Protein AF-A0A840LDZ3-F1 (afdb_monomer)

Organism: NCBI:txid1769250

Structure (mmCIF, N/CA/C/O backbone):
data_AF-A0A840LDZ3-F1
#
_entry.id   AF-A0A840LDZ3-F1
#
loop_
_atom_site.group_PDB
_atom_site.id
_atom_site.type_symbol
_atom_site.label_atom_id
_atom_site.label_alt_id
_atom_site.label_comp_id
_atom_site.label_asym_id
_atom_site.label_entity_id
_atom_site.label_seq_id
_atom_site.pdbx_PDB_ins_code
_atom_site.Cartn_x
_atom_site.Cartn_y
_atom_site.Cartn_z
_atom_site.occupancy
_atom_site.B_iso_or_equiv
_atom_site.auth_seq_id
_atom_site.auth_comp_id
_atom_site.auth_asym_id
_atom_site.auth_atom_id
_atom_site.pdbx_PDB_model_num
ATOM 1 N N . MET A 1 1 ? 10.631 -16.422 21.795 1.00 45.25 1 MET A N 1
ATOM 2 C CA . MET A 1 1 ? 11.123 -16.206 20.417 1.00 45.25 1 MET A CA 1
ATOM 3 C C . MET A 1 1 ? 11.113 -14.708 20.156 1.00 45.25 1 MET A C 1
ATOM 5 O O . MET A 1 1 ? 10.043 -14.120 20.228 1.00 45.25 1 MET A O 1
ATOM 9 N N . GLN A 1 2 ? 12.275 -14.069 19.984 1.00 39.56 2 GLN A N 1
ATOM 10 C CA . GLN A 1 2 ? 12.321 -12.641 19.649 1.00 39.56 2 GLN A CA 1
ATOM 11 C C . GLN A 1 2 ? 11.855 -12.461 18.197 1.00 39.56 2 GLN A C 1
ATOM 13 O O . GLN A 1 2 ? 12.394 -13.145 17.325 1.00 39.56 2 GLN A O 1
ATOM 18 N N . PRO A 1 3 ? 10.868 -11.592 17.915 1.00 48.53 3 PRO A N 1
ATOM 19 C CA . PRO A 1 3 ? 10.514 -11.274 16.540 1.00 48.53 3 PRO A CA 1
ATOM 20 C C . PRO A 1 3 ? 11.745 -10.668 15.863 1.00 48.53 3 PRO A C 1
ATOM 22 O O . PRO A 1 3 ? 12.406 -9.792 16.426 1.00 48.53 3 PRO A O 1
ATOM 25 N N . SER A 1 4 ? 12.091 -11.178 14.682 1.00 53.84 4 SER A N 1
ATOM 26 C CA . SER A 1 4 ? 13.226 -10.671 13.917 1.00 53.84 4 SER A CA 1
ATOM 27 C C . SER A 1 4 ? 13.053 -9.169 13.650 1.00 53.84 4 SER A C 1
ATOM 29 O O . SER A 1 4 ? 11.934 -8.663 13.545 1.00 53.84 4 SER A O 1
ATOM 31 N N . SER A 1 5 ? 14.165 -8.434 13.560 1.00 57.19 5 SER A N 1
ATOM 32 C CA . SER A 1 5 ? 14.202 -6.967 13.410 1.00 57.19 5 SER A CA 1
ATOM 33 C C . SER A 1 5 ? 13.304 -6.422 12.287 1.00 57.19 5 SER A C 1
ATOM 35 O O . SER A 1 5 ? 12.813 -5.300 12.384 1.00 57.19 5 SER A O 1
ATOM 37 N N . ILE A 1 6 ? 13.038 -7.235 11.263 1.00 52.00 6 ILE A N 1
ATOM 38 C CA . ILE A 1 6 ? 12.169 -6.929 10.121 1.00 52.00 6 ILE A CA 1
ATOM 39 C C . ILE A 1 6 ? 10.701 -6.762 10.549 1.00 52.00 6 ILE A C 1
ATOM 41 O O . ILE A 1 6 ? 10.063 -5.791 10.143 1.00 52.00 6 ILE A O 1
ATOM 45 N N . PHE A 1 7 ? 10.177 -7.642 11.411 1.00 54.56 7 PHE A N 1
ATOM 46 C CA . PHE A 1 7 ? 8.795 -7.534 11.905 1.00 54.56 7 PHE A CA 1
ATOM 47 C C . PHE A 1 7 ? 8.588 -6.252 12.717 1.00 54.56 7 PHE A C 1
ATOM 49 O O . PHE A 1 7 ? 7.585 -5.565 12.547 1.00 54.56 7 PHE A O 1
ATOM 56 N N . ARG A 1 8 ? 9.584 -5.880 13.529 1.00 63.69 8 ARG A N 1
ATOM 57 C CA . ARG A 1 8 ? 9.541 -4.671 14.362 1.00 63.69 8 ARG A CA 1
ATOM 58 C C . ARG A 1 8 ? 9.587 -3.382 13.536 1.00 63.69 8 ARG A C 1
ATOM 60 O O . ARG A 1 8 ? 8.978 -2.388 13.916 1.00 63.69 8 ARG A O 1
ATOM 67 N N . SER A 1 9 ? 10.314 -3.380 12.419 1.00 64.44 9 SER A N 1
ATOM 68 C CA . SER A 1 9 ? 10.346 -2.237 11.498 1.00 64.44 9 SER A CA 1
ATOM 69 C C . SER A 1 9 ? 9.036 -2.088 10.723 1.00 64.44 9 SER A C 1
ATOM 71 O O . SER A 1 9 ? 8.574 -0.966 10.539 1.00 64.44 9 SER A O 1
ATOM 73 N N . GLY A 1 10 ? 8.412 -3.198 10.313 1.00 64.94 10 GLY A N 1
ATOM 74 C CA . GLY A 1 10 ? 7.115 -3.175 9.630 1.00 64.94 10 GLY A CA 1
ATOM 75 C C . GLY A 1 10 ? 5.985 -2.632 10.509 1.00 64.94 10 GLY A C 1
ATOM 76 O O . GLY A 1 10 ? 5.201 -1.802 10.054 1.00 64.94 10 GLY A O 1
ATOM 77 N N . GLU A 1 11 ? 5.946 -3.043 11.777 1.00 68.44 11 GLU A N 1
ATOM 78 C CA . GLU A 1 11 ? 4.973 -2.560 12.767 1.00 68.44 11 GLU A CA 1
ATOM 79 C C . GLU A 1 11 ? 5.084 -1.042 12.977 1.00 68.44 11 GLU A C 1
ATOM 81 O O . GLU A 1 11 ? 4.100 -0.325 12.829 1.00 68.44 11 GLU A O 1
ATOM 86 N N . LYS A 1 12 ? 6.304 -0.521 13.158 1.00 73.88 12 LYS A N 1
ATOM 87 C CA . LYS A 1 12 ? 6.540 0.924 13.322 1.00 73.88 12 LYS A CA 1
ATOM 88 C C . LYS A 1 12 ? 6.069 1.767 12.139 1.00 73.88 12 LYS A C 1
ATOM 90 O O . LYS A 1 12 ? 5.596 2.882 12.337 1.00 73.88 12 LYS A O 1
ATOM 95 N N . VAL A 1 13 ? 6.234 1.277 10.908 1.00 72.69 13 VAL A N 1
ATOM 96 C CA . VAL A 1 13 ? 5.783 2.017 9.718 1.00 72.69 13 VAL A CA 1
ATOM 97 C C . VAL A 1 13 ? 4.259 2.007 9.622 1.00 72.69 13 VAL A C 1
ATOM 99 O O . VAL A 1 13 ? 3.661 3.034 9.302 1.00 72.69 13 VAL A O 1
ATOM 102 N N . LEU A 1 14 ? 3.624 0.874 9.933 1.00 69.62 14 LEU A N 1
ATOM 103 C CA . LEU A 1 14 ? 2.166 0.776 10.005 1.00 69.62 14 LEU A CA 1
ATOM 104 C C . LEU A 1 14 ? 1.590 1.716 11.070 1.00 69.62 14 LEU A C 1
ATOM 106 O O . LEU A 1 14 ? 0.621 2.425 10.785 1.00 69.62 14 LEU A O 1
ATOM 110 N N . ASP A 1 15 ? 2.215 1.777 12.244 1.00 75.56 15 ASP A N 1
ATOM 111 C CA . ASP A 1 15 ? 1.822 2.686 13.322 1.00 75.56 15 ASP A CA 1
ATOM 112 C C . ASP A 1 15 ? 1.971 4.148 12.892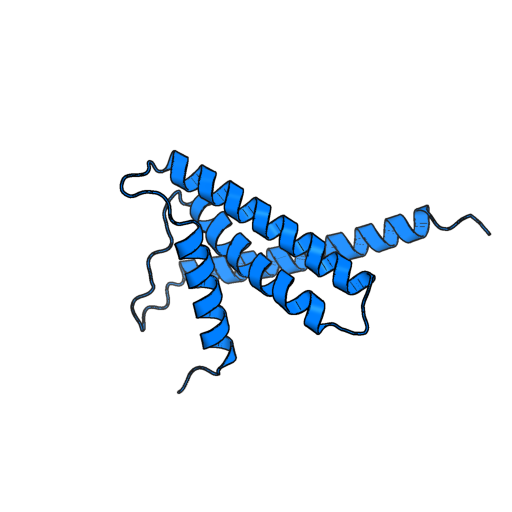 1.00 75.56 15 ASP A C 1
ATOM 114 O O . ASP A 1 15 ? 1.008 4.909 12.968 1.00 75.56 15 ASP A O 1
ATOM 118 N N . ALA A 1 16 ? 3.121 4.524 12.322 1.00 72.62 16 ALA A N 1
ATOM 119 C CA . ALA A 1 16 ? 3.374 5.889 11.860 1.00 72.62 16 ALA A CA 1
ATOM 120 C C . ALA A 1 16 ? 2.359 6.363 10.801 1.00 72.62 16 ALA A C 1
ATOM 122 O O . ALA A 1 16 ? 1.884 7.502 10.852 1.00 72.62 16 ALA A O 1
ATOM 123 N N . VAL A 1 17 ? 1.986 5.497 9.850 1.00 74.19 17 VAL A N 1
ATOM 124 C CA . VAL A 1 17 ? 0.954 5.807 8.844 1.00 74.19 17 VAL A CA 1
ATOM 125 C C . VAL A 1 17 ? -0.428 5.896 9.492 1.00 74.19 17 VAL A C 1
ATOM 127 O O . VAL A 1 17 ? -1.210 6.796 9.172 1.00 74.19 17 VAL A O 1
ATOM 130 N N . SER A 1 18 ? -0.739 4.994 10.424 1.00 74.88 18 SER A N 1
ATOM 131 C CA . SER A 1 18 ? -2.016 5.010 11.136 1.00 74.88 18 SER A CA 1
ATOM 132 C C . SER A 1 18 ? -2.195 6.290 11.956 1.00 74.88 18 SER A C 1
ATOM 134 O O . SER A 1 18 ? -3.258 6.915 11.865 1.00 74.88 18 SER A O 1
ATOM 136 N N . GLU A 1 19 ? -1.163 6.718 12.684 1.00 75.25 19 GLU A N 1
ATOM 137 C CA . GLU A 1 19 ? -1.157 7.944 13.488 1.00 75.25 19 GLU A CA 1
ATOM 138 C C . GLU A 1 19 ? -1.271 9.197 12.619 1.00 75.25 19 GLU A C 1
ATOM 140 O O . GLU A 1 19 ? -2.157 10.025 12.849 1.00 75.25 19 GLU A O 1
ATOM 145 N N . SER A 1 20 ? -0.445 9.297 11.571 1.00 74.81 20 SER A N 1
ATOM 146 C CA . SER A 1 20 ? -0.400 10.466 10.676 1.00 74.81 20 SER A CA 1
ATOM 147 C C . SER A 1 20 ? -1.733 10.729 9.974 1.00 74.81 20 SER A C 1
ATOM 149 O O . SER A 1 20 ? -2.067 11.872 9.672 1.00 74.81 20 SER A O 1
ATOM 151 N N . PHE A 1 21 ? -2.511 9.674 9.729 1.00 67.81 21 PHE A N 1
ATOM 152 C CA . PHE A 1 21 ? -3.821 9.767 9.089 1.00 67.81 21 PHE A CA 1
ATOM 153 C C . PHE A 1 21 ? -4.959 9.496 10.068 1.00 67.81 21 PHE A C 1
ATOM 155 O O . PHE A 1 21 ? -6.065 9.188 9.630 1.00 67.81 21 PHE A O 1
ATOM 162 N N . SER A 1 22 ? -4.731 9.538 11.379 1.00 74.56 22 SER A N 1
ATOM 163 C CA . SER A 1 22 ? -5.785 9.253 12.355 1.00 74.56 22 SER A CA 1
ATOM 164 C C . SER A 1 22 ? -6.988 10.200 12.157 1.00 74.56 22 SER A C 1
ATOM 166 O O . SER A 1 22 ? -6.823 11.410 11.985 1.00 74.56 22 SER A O 1
ATOM 168 N N . PRO A 1 23 ? -8.227 9.674 12.086 1.00 70.81 23 PRO A N 1
ATOM 169 C CA . PRO A 1 23 ? -9.404 10.526 12.049 1.00 70.81 23 PRO A CA 1
ATOM 170 C C . PRO A 1 23 ? -9.510 11.328 13.348 1.00 70.81 23 PRO A C 1
ATOM 172 O O . PRO A 1 23 ? -9.097 10.868 14.410 1.00 70.81 23 PRO A O 1
ATOM 175 N N . ARG A 1 24 ? -10.115 12.517 13.266 1.00 76.06 24 ARG A N 1
ATOM 176 C CA . ARG A 1 24 ? -10.380 13.352 14.445 1.00 76.06 24 ARG A CA 1
ATOM 177 C C . ARG A 1 24 ? -11.233 12.587 15.463 1.00 76.06 24 ARG A C 1
ATOM 179 O O . ARG A 1 24 ? -12.104 11.804 15.080 1.00 76.06 24 ARG A O 1
ATOM 186 N N . CYS A 1 25 ? -11.022 12.849 16.753 1.00 73.56 25 CYS A N 1
ATOM 187 C CA . CYS A 1 25 ? -11.887 12.317 17.807 1.00 73.56 25 CYS A CA 1
ATOM 188 C C . CYS A 1 25 ? -13.354 12.671 17.520 1.00 73.56 25 CYS A C 1
ATOM 190 O O . CYS A 1 25 ? -13.674 13.832 17.274 1.00 73.56 25 CYS A O 1
ATOM 192 N N . GLY A 1 26 ? -14.232 11.665 17.531 1.00 73.88 26 GLY A N 1
ATOM 193 C CA . GLY A 1 26 ? -15.655 11.828 17.215 1.00 73.88 26 GLY A CA 1
ATOM 194 C C . GLY A 1 26 ? -16.002 11.858 15.721 1.00 73.88 26 GLY A C 1
ATOM 195 O O . GLY A 1 26 ? -17.156 12.115 15.391 1.00 73.88 26 GLY A O 1
ATOM 196 N N . ALA A 1 27 ? -15.049 11.589 14.818 1.00 78.25 27 ALA A N 1
ATOM 197 C CA . ALA A 1 27 ? -15.328 11.504 13.385 1.00 78.25 27 ALA A CA 1
ATOM 198 C C . ALA A 1 27 ? -16.392 10.439 13.076 1.00 78.25 27 ALA A C 1
ATOM 200 O O . ALA A 1 27 ? -16.338 9.303 13.560 1.00 78.25 27 ALA A O 1
ATOM 201 N N . SER A 1 28 ? -17.339 10.802 12.217 1.00 86.69 28 SER A N 1
ATOM 202 C CA . SER A 1 28 ? -18.359 9.885 11.718 1.00 86.69 28 SER A CA 1
ATOM 203 C C . SER A 1 28 ? -17.733 8.776 10.863 1.00 86.69 28 SER A C 1
ATOM 205 O O . SER A 1 28 ? -16.695 8.962 10.220 1.00 86.69 28 SER A O 1
ATOM 207 N N . SER A 1 29 ? -18.391 7.615 10.763 1.00 83.69 29 SER A N 1
ATOM 208 C CA . SER A 1 29 ? -17.904 6.517 9.911 1.00 83.69 29 SER A CA 1
ATOM 209 C C . SER A 1 29 ? -17.715 6.932 8.447 1.00 83.69 29 SER A C 1
ATOM 211 O O . SER A 1 29 ? -16.829 6.411 7.774 1.00 83.69 29 SER A O 1
ATOM 213 N N . ALA A 1 30 ? -18.501 7.890 7.946 1.00 85.19 30 ALA A N 1
ATOM 214 C CA . ALA A 1 30 ? -18.350 8.422 6.593 1.00 85.19 30 ALA A CA 1
ATOM 215 C C . ALA A 1 30 ? -17.029 9.193 6.410 1.00 85.19 30 ALA A C 1
ATOM 217 O O . ALA A 1 30 ? -16.364 9.046 5.384 1.00 85.19 30 ALA A O 1
ATOM 218 N N . GLU A 1 31 ? -16.614 9.977 7.404 1.00 85.12 31 GLU A N 1
ATOM 219 C CA . GLU A 1 31 ? -15.340 10.706 7.381 1.00 85.12 31 GLU A CA 1
ATOM 220 C C . GLU A 1 31 ? -14.147 9.758 7.509 1.00 85.12 31 GLU A C 1
ATOM 222 O O . GLU A 1 31 ? -13.157 9.917 6.792 1.00 85.12 31 GLU A O 1
ATOM 227 N N . ILE A 1 32 ? -14.266 8.720 8.344 1.00 84.75 32 ILE A N 1
ATOM 228 C CA . ILE A 1 32 ? -13.245 7.670 8.460 1.00 84.75 32 ILE A CA 1
ATOM 229 C C . ILE A 1 32 ? -13.049 6.968 7.112 1.00 84.75 32 ILE A C 1
ATOM 231 O O . ILE A 1 32 ? -11.911 6.753 6.694 1.00 84.75 32 ILE A O 1
ATOM 235 N N . ARG A 1 33 ? -14.139 6.671 6.392 1.00 86.50 33 ARG A N 1
ATOM 236 C CA . ARG A 1 33 ? -14.067 6.081 5.047 1.00 86.50 33 ARG A CA 1
ATOM 237 C C . ARG A 1 33 ? -13.393 7.009 4.043 1.00 86.50 33 ARG A C 1
ATOM 239 O O . ARG A 1 33 ? -12.532 6.549 3.301 1.00 86.50 33 ARG A O 1
ATOM 246 N N . LYS A 1 34 ? -13.726 8.306 4.039 1.00 85.12 34 LYS A N 1
ATOM 247 C CA . LYS A 1 34 ? -13.075 9.301 3.163 1.00 85.12 34 LYS A CA 1
ATOM 248 C C . LYS A 1 34 ? -11.571 9.394 3.425 1.00 85.12 34 LYS A C 1
ATOM 250 O O . LYS A 1 34 ? -10.788 9.390 2.483 1.00 85.12 34 LYS A O 1
ATOM 255 N N . ASN A 1 35 ? -11.165 9.415 4.692 1.00 85.94 35 ASN A N 1
ATOM 256 C CA . ASN A 1 35 ? -9.752 9.395 5.066 1.00 85.94 35 ASN A CA 1
ATOM 257 C C . ASN A 1 35 ? -9.080 8.070 4.649 1.00 85.94 35 ASN A C 1
ATOM 259 O O . ASN A 1 35 ? -7.982 8.069 4.102 1.00 85.94 35 ASN A O 1
ATOM 263 N N . GLY A 1 36 ? -9.784 6.943 4.797 1.00 85.88 36 GLY A N 1
ATOM 264 C CA . GLY A 1 36 ? -9.357 5.650 4.262 1.00 85.88 36 GLY A CA 1
ATOM 265 C C . GLY A 1 36 ? -9.098 5.673 2.753 1.00 85.88 36 GLY A C 1
ATOM 266 O O . GLY A 1 36 ? -8.065 5.184 2.310 1.00 85.88 36 GLY A O 1
ATOM 267 N N . LEU A 1 37 ? -9.980 6.304 1.971 1.00 87.19 37 LEU A N 1
ATOM 268 C CA . LEU A 1 37 ? -9.805 6.465 0.523 1.00 87.19 37 LEU A CA 1
ATOM 269 C C . LEU A 1 37 ? -8.604 7.353 0.168 1.00 87.19 37 LEU A C 1
ATOM 271 O O . LEU A 1 37 ? -7.865 7.021 -0.754 1.00 87.19 37 LEU A O 1
ATOM 275 N N . LEU A 1 38 ? -8.375 8.445 0.905 1.00 86.31 38 LEU A N 1
ATOM 276 C CA . LEU A 1 38 ? -7.192 9.295 0.713 1.00 86.31 38 LEU A CA 1
ATOM 277 C C . LEU A 1 38 ? -5.898 8.528 1.013 1.00 86.31 38 LEU A C 1
ATOM 279 O O . LEU A 1 38 ? -4.963 8.552 0.217 1.00 86.31 38 LEU A O 1
ATOM 283 N N . CYS A 1 39 ? -5.873 7.802 2.130 1.00 87.50 39 CYS A N 1
ATOM 284 C CA . CYS A 1 39 ? -4.762 6.944 2.534 1.00 87.50 39 CYS A CA 1
ATOM 285 C C . CYS A 1 39 ? -4.487 5.861 1.472 1.00 87.50 39 CYS A C 1
ATOM 287 O O . CYS A 1 39 ? -3.343 5.669 1.065 1.00 87.50 39 CYS A O 1
ATOM 289 N N . LEU A 1 40 ? -5.539 5.238 0.933 1.00 87.75 40 LEU A N 1
ATOM 290 C CA . LEU A 1 40 ? -5.437 4.269 -0.158 1.00 87.75 40 LEU A CA 1
ATOM 291 C C . LEU A 1 40 ? -4.881 4.899 -1.445 1.00 87.75 40 LEU A C 1
ATOM 293 O O . LEU A 1 40 ? -4.006 4.313 -2.075 1.00 87.75 40 LEU A O 1
ATOM 297 N N . GLY A 1 41 ? -5.329 6.105 -1.807 1.00 87.12 41 GLY A N 1
ATOM 298 C CA . GLY A 1 41 ? -4.819 6.842 -2.966 1.00 87.12 41 GLY A CA 1
ATOM 299 C C . GLY A 1 41 ? -3.327 7.172 -2.859 1.00 87.12 41 GLY A C 1
ATOM 300 O O . GLY A 1 41 ? -2.583 6.960 -3.815 1.00 87.12 41 GLY A O 1
ATOM 301 N N . ILE A 1 42 ? -2.867 7.612 -1.683 1.00 88.50 42 ILE A N 1
ATOM 302 C CA . ILE A 1 42 ? -1.437 7.842 -1.415 1.00 88.50 42 ILE A CA 1
ATOM 303 C C . ILE A 1 42 ? 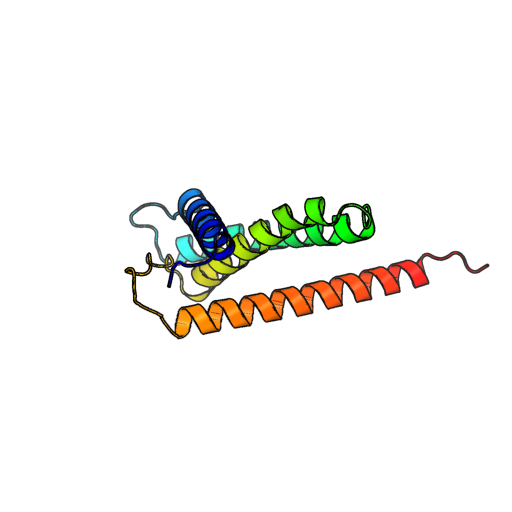-0.654 6.530 -1.526 1.00 88.50 42 ILE A C 1
ATOM 305 O O . ILE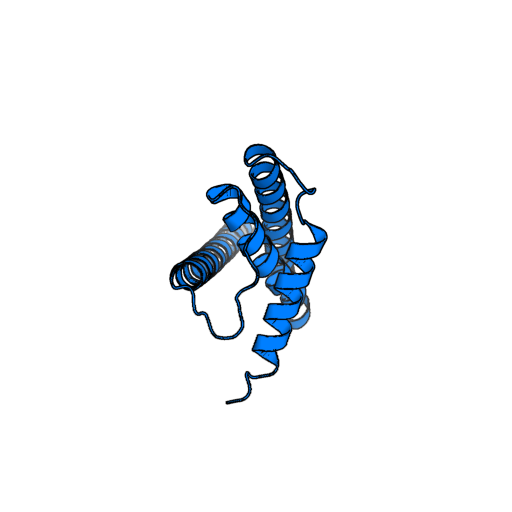 A 1 42 ? 0.407 6.500 -2.146 1.00 88.50 42 ILE A O 1
ATOM 309 N N . GLY A 1 43 ? -1.196 5.433 -0.991 1.00 87.88 43 GLY A N 1
ATOM 310 C CA . GLY A 1 43 ? -0.583 4.111 -1.104 1.00 87.88 43 GLY A CA 1
ATOM 311 C C . GLY A 1 43 ? -0.392 3.669 -2.553 1.00 87.88 43 GLY A C 1
ATOM 312 O O . GLY A 1 43 ? 0.703 3.253 -2.924 1.00 87.88 43 GLY A O 1
ATOM 313 N N . LEU A 1 44 ? -1.415 3.842 -3.394 1.00 87.62 44 LEU A N 1
ATOM 314 C CA . LEU A 1 44 ? -1.331 3.555 -4.829 1.00 87.62 44 LEU A CA 1
ATOM 315 C C . LEU A 1 44 ? -0.321 4.460 -5.549 1.00 87.62 44 LEU A C 1
ATOM 317 O O . LEU A 1 44 ? 0.395 3.993 -6.432 1.00 87.62 44 LEU A O 1
ATOM 321 N N . LEU A 1 45 ? -0.205 5.730 -5.159 1.00 88.38 45 LEU A N 1
ATOM 322 C CA . LEU A 1 45 ? 0.816 6.621 -5.708 1.00 88.38 45 LEU A CA 1
ATOM 323 C C . LEU A 1 45 ? 2.231 6.134 -5.350 1.00 88.38 45 LEU A C 1
ATOM 325 O O . LEU A 1 45 ? 3.087 6.025 -6.229 1.00 88.38 45 LEU A O 1
ATOM 329 N N . CYS A 1 46 ? 2.467 5.773 -4.084 1.00 88.50 46 CYS A N 1
ATOM 330 C CA . CYS A 1 46 ? 3.727 5.169 -3.646 1.00 88.50 46 CYS A CA 1
ATOM 331 C C . CYS A 1 46 ? 4.025 3.863 -4.393 1.00 88.50 46 CYS A C 1
ATOM 333 O O . CYS A 1 46 ? 5.181 3.611 -4.733 1.00 88.50 46 CYS A O 1
ATOM 335 N N . PHE A 1 47 ? 2.995 3.065 -4.685 1.00 86.31 47 PHE A N 1
ATOM 336 C CA . PHE A 1 47 ? 3.121 1.838 -5.462 1.00 86.31 47 PHE A CA 1
ATOM 337 C C . PHE A 1 47 ? 3.618 2.108 -6.883 1.00 86.31 47 PHE A C 1
ATOM 339 O O . PHE A 1 47 ? 4.579 1.484 -7.324 1.00 86.31 47 PHE A O 1
ATOM 346 N N . VAL A 1 48 ? 3.005 3.067 -7.584 1.00 85.19 48 VAL A N 1
ATOM 347 C CA . VAL A 1 48 ? 3.401 3.438 -8.951 1.00 85.19 48 VAL A CA 1
ATOM 348 C C . VAL A 1 48 ? 4.820 3.998 -8.971 1.00 85.19 48 VAL A C 1
ATOM 350 O O . VAL A 1 48 ? 5.605 3.618 -9.838 1.00 85.19 48 VAL A O 1
ATOM 353 N N . ILE A 1 49 ? 5.185 4.843 -8.002 1.00 86.12 49 ILE A N 1
ATOM 354 C CA . ILE A 1 49 ? 6.547 5.387 -7.881 1.00 86.12 49 ILE A CA 1
ATOM 355 C C . ILE A 1 49 ? 7.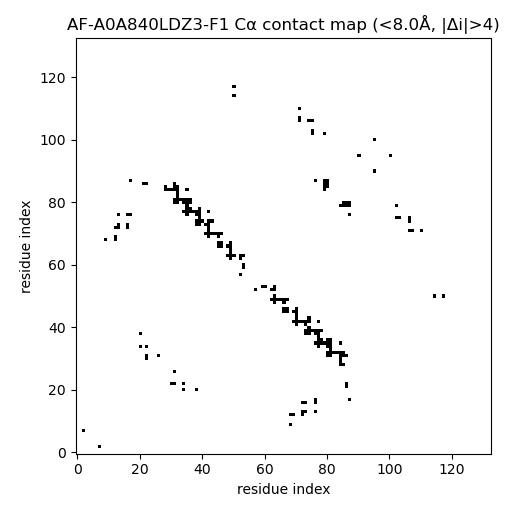553 4.258 -7.632 1.00 86.12 49 ILE A C 1
ATOM 357 O O . ILE A 1 49 ? 8.560 4.172 -8.330 1.00 86.12 49 ILE A O 1
ATOM 361 N N . GLY A 1 50 ? 7.267 3.364 -6.680 1.00 85.00 50 GLY A N 1
ATOM 362 C CA . GLY A 1 50 ? 8.111 2.207 -6.383 1.00 85.00 50 GLY A CA 1
ATOM 363 C C . GLY A 1 50 ? 8.271 1.278 -7.584 1.00 85.00 50 GLY A C 1
ATOM 364 O O . GLY A 1 50 ? 9.392 0.910 -7.922 1.00 85.00 50 GLY A O 1
ATOM 365 N N . GLY A 1 51 ? 7.171 0.966 -8.272 1.00 81.06 51 GLY A N 1
ATOM 366 C CA . GLY A 1 51 ? 7.172 0.181 -9.505 1.00 81.06 51 GLY A CA 1
ATOM 367 C C . GLY A 1 51 ? 8.003 0.839 -10.603 1.00 81.06 51 GLY A C 1
ATOM 368 O O . GLY A 1 51 ? 8.877 0.200 -11.174 1.00 81.06 51 GLY A O 1
ATOM 369 N N . SER A 1 52 ? 7.806 2.137 -10.842 1.00 80.38 52 SER A N 1
ATOM 370 C CA . SER A 1 52 ? 8.553 2.907 -11.849 1.00 80.38 52 SER A CA 1
ATOM 371 C C . SER A 1 52 ? 10.055 2.937 -11.555 1.00 80.38 52 SER A C 1
ATOM 373 O O . SER A 1 52 ? 10.863 2.793 -12.469 1.00 80.38 52 SER A O 1
ATOM 375 N N . LEU A 1 53 ? 10.447 3.061 -10.283 1.00 81.69 53 LEU A N 1
ATOM 376 C CA . LEU A 1 53 ? 11.854 3.031 -9.873 1.00 81.69 53 LEU A CA 1
ATOM 377 C C . LEU A 1 53 ? 12.529 1.686 -10.167 1.00 81.69 53 LEU A C 1
ATOM 379 O O . LEU A 1 53 ? 13.713 1.681 -10.491 1.00 81.69 53 LEU A O 1
ATOM 383 N N . ILE A 1 54 ? 11.792 0.570 -10.119 1.00 79.25 54 ILE A N 1
ATOM 384 C CA . ILE A 1 54 ? 12.324 -0.747 -10.508 1.00 79.25 54 ILE A CA 1
ATOM 385 C C . ILE A 1 54 ? 12.695 -0.760 -11.998 1.00 79.25 54 ILE A C 1
ATOM 387 O O . ILE A 1 54 ? 13.721 -1.329 -12.360 1.00 79.25 54 ILE A O 1
ATOM 391 N N . PHE A 1 55 ? 11.907 -0.102 -12.853 1.00 72.38 55 PHE A N 1
ATOM 392 C CA . PHE A 1 55 ? 12.189 -0.018 -14.291 1.00 72.38 55 PHE A CA 1
ATOM 393 C C . PHE A 1 55 ? 13.293 0.987 -14.630 1.00 72.38 55 PHE A C 1
ATOM 395 O O . PHE A 1 55 ? 14.111 0.722 -15.506 1.00 72.38 55 PHE A O 1
ATOM 402 N N . VAL A 1 56 ? 13.324 2.137 -13.950 1.00 76.88 56 VAL A N 1
ATOM 403 C CA . VAL A 1 56 ? 14.281 3.220 -14.240 1.00 76.88 56 VAL A CA 1
ATOM 404 C C . VAL A 1 56 ? 15.660 2.951 -13.627 1.00 76.88 56 VAL A C 1
ATOM 406 O O . VAL A 1 56 ? 16.675 3.300 -14.224 1.00 76.88 56 VAL A O 1
ATOM 409 N N . ALA A 1 57 ? 15.717 2.329 -12.448 1.00 76.12 57 ALA A N 1
ATOM 410 C CA . ALA A 1 57 ? 16.953 2.082 -11.705 1.00 76.12 57 ALA A CA 1
ATOM 411 C C . ALA A 1 57 ? 17.035 0.632 -11.178 1.00 76.12 57 ALA A C 1
ATOM 413 O O . ALA A 1 57 ? 17.144 0.414 -9.966 1.00 76.12 57 ALA A O 1
ATOM 414 N N . PRO A 1 58 ? 17.038 -0.383 -12.066 1.00 69.56 58 PRO A N 1
ATOM 415 C CA . PRO A 1 58 ? 17.023 -1.795 -11.671 1.00 69.56 58 PRO A CA 1
ATOM 416 C C . PRO A 1 58 ? 18.263 -2.220 -10.867 1.00 69.56 58 PRO A C 1
ATOM 418 O O . PRO A 1 58 ? 18.216 -3.189 -10.112 1.00 69.56 58 PRO A O 1
ATOM 421 N N . SER A 1 59 ? 19.373 -1.486 -10.992 1.00 71.38 59 SER A N 1
ATOM 422 C CA . SER A 1 59 ? 20.629 -1.740 -10.276 1.00 71.38 59 SER A CA 1
ATOM 423 C C . SER A 1 59 ? 20.596 -1.348 -8.795 1.00 71.38 59 SER A C 1
ATOM 425 O O . SER A 1 59 ? 21.510 -1.714 -8.055 1.00 71.38 59 SER A O 1
ATOM 427 N N . ILE A 1 60 ? 19.565 -0.626 -8.337 1.00 74.38 60 ILE A N 1
ATOM 428 C CA . ILE A 1 60 ? 19.440 -0.176 -6.945 1.00 74.38 60 ILE A CA 1
ATOM 429 C C . ILE A 1 60 ? 18.036 -0.534 -6.419 1.00 74.38 60 ILE A C 1
ATOM 431 O O . ILE A 1 60 ? 17.200 0.341 -6.187 1.00 74.38 60 ILE A O 1
ATOM 435 N N . PRO A 1 61 ? 17.756 -1.827 -6.167 1.00 67.12 61 PRO A N 1
ATOM 436 C CA . PRO A 1 61 ? 16.447 -2.277 -5.683 1.00 67.12 61 PRO A CA 1
ATOM 437 C C . PRO A 1 61 ? 16.071 -1.658 -4.327 1.00 67.12 61 PRO A C 1
ATOM 439 O O . PRO A 1 61 ? 14.891 -1.490 -4.024 1.00 67.12 61 PRO A O 1
ATOM 442 N N . ALA A 1 62 ? 17.065 -1.241 -3.535 1.00 72.38 62 ALA A N 1
ATOM 443 C CA . ALA A 1 62 ? 16.863 -0.541 -2.270 1.00 72.38 62 ALA A CA 1
ATOM 444 C C . ALA A 1 62 ? 16.063 0.770 -2.417 1.00 72.38 62 ALA A C 1
ATOM 446 O O . ALA A 1 62 ? 15.298 1.112 -1.515 1.00 72.38 62 ALA A O 1
ATOM 447 N N . LEU A 1 63 ? 16.175 1.475 -3.554 1.00 74.00 63 LEU A N 1
ATOM 448 C CA . LEU A 1 63 ? 15.412 2.705 -3.819 1.00 74.00 63 LEU A CA 1
ATOM 449 C C . LEU A 1 63 ? 13.907 2.436 -3.951 1.00 74.00 63 LEU A C 1
ATOM 451 O O . LEU A 1 63 ? 13.101 3.284 -3.574 1.00 74.00 63 LEU A O 1
ATOM 455 N N . ALA A 1 64 ? 13.520 1.249 -4.425 1.00 75.75 64 ALA A N 1
ATOM 456 C CA . ALA A 1 64 ? 12.121 0.846 -4.542 1.00 75.75 64 ALA A CA 1
ATOM 457 C C . ALA A 1 64 ? 11.543 0.286 -3.227 1.00 75.75 64 ALA A C 1
ATOM 459 O O . ALA A 1 64 ? 10.323 0.264 -3.055 1.00 75.75 64 ALA A O 1
ATOM 460 N N . MET A 1 65 ? 12.391 -0.122 -2.271 1.00 75.44 65 MET A N 1
ATOM 461 C CA . MET A 1 65 ? 11.938 -0.724 -1.010 1.00 75.44 65 MET A CA 1
ATOM 462 C C . MET A 1 65 ? 11.153 0.257 -0.137 1.00 75.44 65 MET A C 1
ATOM 464 O O . MET A 1 65 ? 10.115 -0.113 0.406 1.00 75.44 65 MET A O 1
ATOM 468 N N . LEU A 1 66 ? 11.611 1.506 -0.005 1.00 79.25 66 LEU A N 1
ATOM 469 C CA . LEU A 1 66 ? 10.926 2.496 0.832 1.00 79.25 66 LEU A CA 1
ATOM 470 C C . LEU A 1 66 ? 9.518 2.838 0.290 1.00 79.25 66 LEU A C 1
ATOM 472 O O . LEU A 1 66 ? 8.558 2.710 1.054 1.00 79.25 66 LEU A O 1
ATOM 476 N N . PRO A 1 67 ? 9.340 3.186 -1.002 1.00 82.31 67 PRO A N 1
ATOM 477 C CA . PRO A 1 67 ? 8.012 3.368 -1.588 1.00 82.31 67 PRO A CA 1
ATOM 478 C C . PRO A 1 67 ? 7.127 2.122 -1.492 1.00 82.31 67 PRO A C 1
ATOM 480 O O . PRO A 1 67 ? 5.932 2.256 -1.244 1.00 82.31 67 PRO A O 1
ATOM 483 N N . ALA A 1 68 ? 7.691 0.917 -1.631 1.00 78.38 68 ALA A N 1
ATOM 484 C CA . ALA A 1 68 ? 6.935 -0.330 -1.519 1.00 78.38 68 ALA A CA 1
ATOM 485 C C . ALA A 1 68 ? 6.412 -0.576 -0.093 1.00 78.38 68 ALA A C 1
ATOM 487 O O . ALA A 1 68 ? 5.244 -0.928 0.085 1.00 78.38 68 ALA A O 1
ATOM 488 N N . VAL A 1 69 ? 7.241 -0.346 0.930 1.00 81.12 69 VAL A N 1
ATOM 489 C CA . VAL A 1 69 ? 6.837 -0.491 2.339 1.00 81.12 69 VAL A CA 1
ATOM 490 C C . VAL A 1 69 ? 5.792 0.562 2.718 1.00 81.12 69 VAL A C 1
ATOM 492 O O . VAL A 1 69 ? 4.801 0.231 3.371 1.00 81.12 69 VAL A O 1
ATOM 495 N N . LEU A 1 70 ? 5.963 1.808 2.264 1.00 83.00 70 LEU A N 1
ATOM 496 C CA . LEU A 1 70 ? 4.960 2.857 2.456 1.00 83.00 70 LEU A CA 1
ATOM 497 C C . LEU A 1 70 ? 3.652 2.503 1.745 1.00 83.00 70 LEU A C 1
ATOM 499 O O . LEU A 1 70 ? 2.603 2.512 2.380 1.00 83.00 70 LEU A O 1
ATOM 503 N N . SER A 1 71 ? 3.712 2.113 0.470 1.00 86.00 71 SER A N 1
ATOM 504 C CA . SER A 1 71 ? 2.555 1.638 -0.296 1.00 86.00 71 SER A CA 1
ATOM 505 C C . SER A 1 71 ? 1.792 0.561 0.465 1.00 86.00 71 SER A C 1
ATOM 507 O O . SER A 1 71 ? 0.583 0.670 0.646 1.00 86.00 71 SER A O 1
ATOM 509 N N . TYR A 1 72 ? 2.491 -0.459 0.960 1.00 82.25 72 TYR A N 1
ATOM 510 C CA . TYR A 1 72 ? 1.885 -1.525 1.747 1.00 82.25 72 TYR A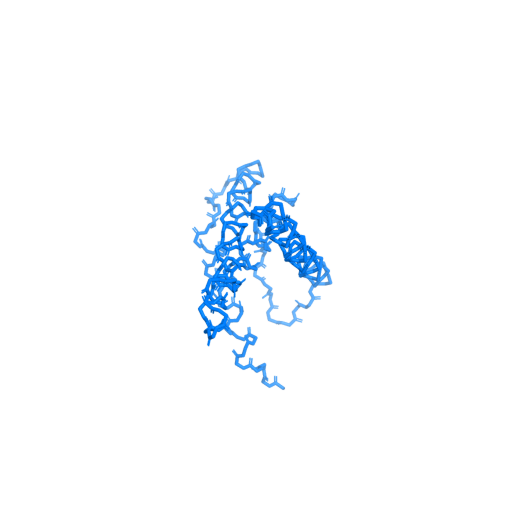 CA 1
ATOM 511 C C . TYR A 1 72 ? 1.158 -0.994 2.991 1.00 82.25 72 TYR A C 1
ATOM 513 O O . TYR A 1 72 ? -0.011 -1.321 3.207 1.00 82.25 72 TYR A O 1
ATOM 521 N N . ALA A 1 73 ? 1.811 -0.133 3.777 1.00 80.75 73 ALA A N 1
ATOM 522 C CA . ALA A 1 73 ? 1.222 0.425 4.990 1.00 80.75 73 ALA A CA 1
ATOM 523 C C . ALA A 1 73 ? -0.013 1.294 4.696 1.00 80.75 73 ALA A C 1
ATOM 525 O O . ALA A 1 73 ? -1.059 1.128 5.327 1.00 80.75 73 ALA A O 1
ATOM 526 N N . PHE A 1 74 ? 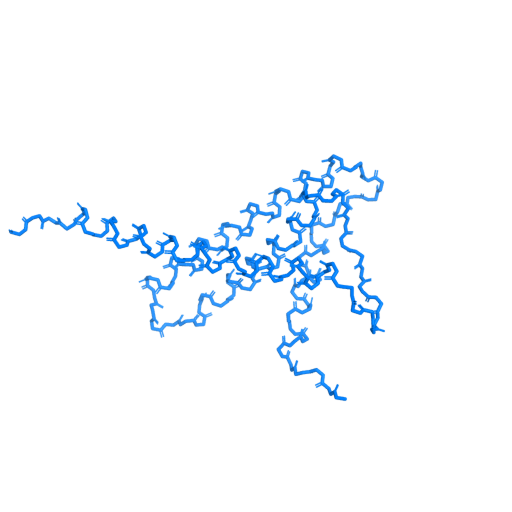0.080 2.168 3.695 1.00 85.38 74 PHE A N 1
ATOM 527 C CA . PHE A 1 74 ? -1.009 3.039 3.258 1.00 85.38 74 PHE A CA 1
ATOM 528 C C . PHE A 1 74 ? -2.190 2.263 2.671 1.00 85.38 74 PHE A C 1
ATOM 530 O O . PHE A 1 74 ? -3.339 2.557 2.999 1.00 85.38 74 PHE A O 1
ATOM 537 N N . VAL A 1 75 ? -1.937 1.245 1.845 1.00 86.38 75 VAL A N 1
ATOM 538 C CA . VAL A 1 75 ? -3.008 0.425 1.266 1.00 86.38 75 VAL A CA 1
ATOM 539 C C . VAL A 1 75 ? -3.700 -0.392 2.353 1.00 86.38 75 VAL A C 1
ATOM 541 O O . VAL A 1 75 ? -4.927 -0.410 2.374 1.00 86.38 75 VAL A O 1
ATOM 544 N N . ILE A 1 76 ? -2.973 -0.996 3.301 1.00 83.75 76 ILE A N 1
ATOM 545 C CA . ILE A 1 76 ? -3.604 -1.740 4.404 1.00 83.75 76 ILE A CA 1
ATOM 546 C C . ILE A 1 76 ? -4.452 -0.821 5.285 1.00 83.75 76 ILE A C 1
ATOM 548 O O . ILE A 1 76 ? -5.635 -1.094 5.506 1.00 83.75 76 ILE A O 1
ATOM 552 N N . VAL A 1 77 ? -3.874 0.270 5.791 1.00 82.38 77 VAL A N 1
ATOM 553 C CA . VAL A 1 77 ? -4.584 1.187 6.696 1.00 82.38 77 VAL A CA 1
ATOM 554 C C . VAL A 1 77 ? -5.755 1.852 5.968 1.00 82.38 77 VAL A C 1
ATOM 556 O O . VAL A 1 77 ? -6.865 1.932 6.507 1.00 82.38 77 VAL A O 1
ATOM 559 N N . GLY A 1 78 ? -5.529 2.285 4.728 1.00 85.00 78 GLY A N 1
ATOM 560 C CA . GLY A 1 78 ? -6.521 2.931 3.882 1.00 85.00 78 GLY A CA 1
ATOM 561 C C . GLY A 1 78 ? -7.678 2.009 3.521 1.00 85.00 78 GLY A C 1
ATOM 562 O O . GLY A 1 78 ? -8.835 2.364 3.754 1.00 85.00 78 GLY A O 1
ATOM 563 N N . ALA A 1 79 ? -7.390 0.799 3.038 1.00 83.06 79 ALA A N 1
ATOM 564 C CA . ALA A 1 79 ? -8.414 -0.176 2.677 1.00 83.06 79 ALA A CA 1
ATOM 565 C C . ALA A 1 79 ? -9.233 -0.606 3.905 1.00 83.06 79 ALA A C 1
ATOM 567 O O . ALA A 1 79 ? -10.460 -0.697 3.820 1.00 83.06 79 ALA A O 1
ATOM 568 N N . TYR A 1 80 ? -8.592 -0.801 5.064 1.00 82.44 80 TYR A N 1
ATOM 569 C CA . TYR A 1 80 ? -9.296 -1.157 6.299 1.00 82.44 80 TYR A CA 1
ATOM 570 C C . TYR A 1 80 ? -10.319 -0.077 6.673 1.00 82.44 80 TYR A C 1
ATOM 572 O O . TYR A 1 80 ? -11.495 -0.367 6.910 1.00 82.44 80 TYR A O 1
ATOM 580 N N . ARG A 1 81 ? -9.896 1.193 6.659 1.00 84.88 81 ARG A N 1
ATOM 581 C CA . ARG A 1 81 ? -10.758 2.343 6.966 1.00 84.88 81 ARG A CA 1
ATOM 582 C C . ARG A 1 81 ? -11.841 2.559 5.911 1.00 84.88 81 ARG A C 1
ATOM 584 O O . ARG A 1 81 ? -12.976 2.863 6.274 1.00 84.88 81 ARG A O 1
ATOM 591 N N . ALA A 1 82 ? -11.525 2.372 4.631 1.00 84.94 82 ALA A N 1
ATOM 592 C CA . ALA A 1 82 ? -12.470 2.535 3.528 1.00 84.94 82 ALA A CA 1
ATOM 593 C C . ALA A 1 82 ? -13.600 1.492 3.572 1.00 84.94 82 ALA A C 1
ATOM 595 O O . ALA A 1 82 ? -14.765 1.843 3.385 1.00 84.94 82 ALA A O 1
ATOM 596 N N . VAL A 1 83 ? -13.276 0.229 3.874 1.00 83.19 83 VAL A N 1
ATOM 597 C CA . VAL A 1 83 ? -14.257 -0.868 3.919 1.00 83.19 83 VAL A CA 1
ATOM 598 C C . VAL A 1 83 ? -15.044 -0.854 5.230 1.00 83.19 83 VAL A C 1
ATOM 600 O O . VAL A 1 83 ? -16.276 -0.877 5.228 1.00 83.19 83 VAL A O 1
ATOM 603 N N . LEU A 1 84 ? -14.348 -0.793 6.367 1.00 81.31 84 LEU A N 1
ATOM 604 C CA . LEU A 1 84 ? -14.975 -0.982 7.676 1.00 81.31 84 LEU A CA 1
ATOM 605 C C . LEU A 1 84 ? -15.472 0.325 8.300 1.00 81.31 84 LEU A C 1
ATOM 607 O O . LEU A 1 84 ? -16.305 0.281 9.202 1.00 81.31 84 LEU A O 1
ATOM 611 N N . GLY A 1 85 ? -15.009 1.488 7.825 1.00 78.06 85 GLY A N 1
ATOM 612 C CA . GLY A 1 85 ? -15.366 2.792 8.397 1.00 78.06 85 GLY A CA 1
ATOM 613 C C . GLY A 1 85 ? -14.928 2.962 9.850 1.00 78.06 85 GLY A C 1
ATOM 614 O O . GLY A 1 85 ? -15.563 3.702 10.598 1.00 78.06 85 GLY A O 1
ATOM 615 N N . LYS A 1 86 ? -13.875 2.244 10.249 1.00 80.31 86 LYS A N 1
ATOM 616 C CA . LYS A 1 86 ? -13.296 2.239 11.594 1.00 80.31 86 LYS A CA 1
ATOM 617 C C . LYS A 1 86 ? -11.779 2.325 11.499 1.00 80.31 86 LYS A C 1
ATOM 619 O O . LYS A 1 86 ? -11.190 1.905 10.502 1.00 80.31 86 LYS A O 1
ATOM 624 N N . THR A 1 87 ? -11.145 2.853 12.536 1.00 72.56 87 THR A N 1
ATOM 625 C CA . THR A 1 87 ? -9.693 2.775 12.697 1.00 72.56 87 THR A CA 1
ATOM 626 C C . THR A 1 87 ? -9.280 1.358 13.094 1.00 72.56 87 THR A C 1
ATOM 628 O O . THR A 1 87 ? -10.019 0.691 13.821 1.00 72.56 87 THR A O 1
ATOM 631 N N . PRO A 1 88 ? -8.136 0.857 12.602 1.00 65.50 88 PRO A N 1
ATOM 632 C CA . PRO A 1 88 ? -7.578 -0.385 13.116 1.00 65.50 88 PRO A CA 1
ATOM 633 C C . PRO A 1 88 ? -7.213 -0.171 14.590 1.00 65.50 88 PRO A C 1
ATOM 635 O O . PRO A 1 88 ? -6.440 0.726 14.910 1.00 65.50 88 PRO A O 1
ATOM 638 N N . GLU A 1 89 ? -7.813 -0.952 15.488 1.00 65.06 89 GLU A N 1
ATOM 639 C CA . GLU A 1 89 ? -7.444 -0.950 16.909 1.00 65.06 89 GLU A CA 1
ATOM 640 C C . GLU A 1 89 ? -5.995 -1.432 17.044 1.00 65.06 89 GLU A C 1
ATOM 642 O O . GLU A 1 89 ? -5.577 -2.335 16.314 1.00 65.06 89 GLU A O 1
ATOM 647 N N . SER A 1 90 ? -5.210 -0.882 17.968 1.00 58.22 90 SER A N 1
ATOM 648 C CA . SER A 1 90 ? -3.903 -1.462 18.289 1.00 58.22 90 SER A CA 1
ATOM 649 C C . SER A 1 90 ? -4.113 -2.909 18.746 1.00 58.22 90 SER A C 1
ATOM 651 O O . SER A 1 90 ? -5.020 -3.198 19.523 1.00 58.22 90 SER A O 1
ATOM 653 N N . ALA A 1 91 ? -3.361 -3.858 18.181 1.00 56.41 91 ALA A N 1
ATOM 654 C CA . ALA A 1 91 ? -3.448 -5.234 18.662 1.00 56.41 91 ALA A CA 1
ATOM 655 C C . ALA A 1 91 ? -2.896 -5.254 20.089 1.00 56.41 91 ALA A C 1
ATOM 657 O O . ALA A 1 91 ? -1.773 -4.798 20.312 1.00 56.41 91 ALA A O 1
ATOM 658 N N . HIS A 1 92 ? -3.654 -5.776 21.054 1.00 56.16 92 HIS A N 1
ATOM 659 C CA . HIS A 1 92 ? -3.058 -6.090 22.344 1.00 56.16 92 HIS A CA 1
ATOM 660 C C . HIS A 1 92 ? -1.949 -7.132 22.117 1.00 56.16 92 HIS A C 1
ATOM 662 O O . HIS A 1 92 ? -2.139 -8.065 21.328 1.00 56.16 92 HIS A O 1
ATOM 668 N N . PRO A 1 93 ? -0.771 -6.975 22.746 1.00 47.22 93 PRO A N 1
ATOM 669 C CA . PRO A 1 93 ? 0.349 -7.881 22.525 1.00 47.22 93 PRO A CA 1
ATOM 670 C C . PRO A 1 93 ? -0.071 -9.324 22.843 1.00 47.22 93 PRO A C 1
ATOM 672 O O . PRO A 1 93 ? -0.356 -9.652 23.991 1.00 47.22 93 PRO A O 1
ATOM 675 N N . GLY A 1 94 ? -0.128 -10.175 21.810 1.00 53.62 94 GLY A N 1
ATOM 676 C CA . GLY A 1 94 ? -0.545 -11.582 21.901 1.00 53.62 94 GLY A CA 1
ATOM 677 C C . GLY A 1 94 ? -1.851 -11.939 21.176 1.00 53.62 94 GLY A C 1
ATOM 678 O O . GLY A 1 94 ? -2.092 -13.122 20.940 1.00 53.62 94 GLY A O 1
ATOM 679 N N . GLU A 1 95 ? -2.665 -10.966 20.755 1.00 50.66 95 GLU A N 1
ATOM 680 C CA . GLU A 1 95 ? -3.910 -11.241 20.024 1.00 50.66 95 GLU A CA 1
ATOM 681 C C . GLU A 1 95 ? -3.695 -11.289 18.503 1.00 50.66 95 GLU A C 1
ATOM 683 O O . GLU A 1 95 ? -3.646 -10.274 17.803 1.00 50.66 95 GLU A O 1
ATOM 688 N N . LEU A 1 96 ? -3.619 -12.504 17.956 1.00 53.69 96 LEU A N 1
ATOM 689 C CA . LEU A 1 96 ? -3.669 -12.735 16.512 1.00 53.69 96 LEU A CA 1
ATOM 690 C C . LEU A 1 96 ? -5.126 -12.726 16.034 1.00 53.69 96 LEU A C 1
ATOM 692 O O . LEU A 1 96 ? -5.834 -13.730 16.089 1.00 53.69 96 LEU A O 1
ATOM 696 N N . SER A 1 97 ? -5.589 -11.586 15.525 1.00 63.25 97 SER A N 1
ATOM 697 C CA . SER A 1 97 ? -6.907 -11.505 14.889 1.00 63.25 97 SER A CA 1
ATOM 698 C C . SER A 1 97 ? -6.856 -12.089 13.472 1.00 63.25 97 SER A C 1
ATOM 700 O O . SER A 1 97 ? -6.282 -11.484 12.564 1.00 63.25 97 SER A O 1
ATOM 702 N N . ILE A 1 98 ? -7.514 -13.235 13.255 1.00 70.12 98 ILE A N 1
ATOM 703 C CA . ILE A 1 98 ? -7.626 -13.902 11.939 1.00 70.12 98 ILE A CA 1
ATOM 704 C C . ILE A 1 98 ? -8.102 -12.928 10.850 1.00 70.12 98 ILE A C 1
ATOM 706 O O . ILE A 1 98 ? -7.615 -12.971 9.723 1.00 70.12 98 ILE A O 1
ATOM 710 N N . LYS A 1 99 ? -8.998 -11.989 11.188 1.00 65.50 99 LYS A N 1
ATOM 711 C CA . LYS A 1 99 ? -9.489 -10.965 10.251 1.00 65.50 99 LYS A CA 1
ATOM 712 C C . LYS A 1 99 ? -8.373 -10.040 9.758 1.00 65.50 99 LYS A C 1
ATOM 714 O O . LYS A 1 99 ? -8.355 -9.703 8.581 1.00 65.50 99 LYS A O 1
ATOM 719 N N . ARG A 1 100 ? -7.434 -9.654 10.629 1.00 66.31 100 ARG A N 1
ATOM 720 C CA . ARG A 1 100 ? -6.282 -8.806 10.268 1.00 66.31 100 ARG A CA 1
ATOM 721 C C . ARG A 1 100 ? -5.293 -9.563 9.391 1.00 66.31 100 ARG A C 1
ATOM 723 O O . ARG A 1 100 ? -4.804 -9.003 8.418 1.00 66.31 100 ARG A O 1
ATOM 730 N N . ILE A 1 101 ? -5.055 -10.838 9.705 1.00 71.62 101 ILE A N 1
ATOM 731 C CA . ILE A 1 101 ? -4.195 -11.715 8.901 1.00 71.62 101 ILE A CA 1
ATOM 732 C C . ILE A 1 101 ? -4.796 -11.895 7.505 1.00 71.62 101 ILE A C 1
ATOM 734 O O . ILE A 1 101 ? -4.113 -11.655 6.517 1.00 71.62 101 ILE A O 1
ATOM 738 N N . ALA A 1 102 ? -6.085 -12.234 7.412 1.00 73.69 102 ALA A N 1
ATOM 739 C CA . ALA A 1 102 ? -6.780 -12.365 6.133 1.00 73.69 102 ALA A CA 1
ATOM 740 C C . ALA A 1 102 ? -6.724 -11.060 5.323 1.00 73.69 102 ALA A C 1
ATOM 742 O O . ALA A 1 102 ? -6.440 -11.085 4.130 1.00 73.69 102 ALA A O 1
ATOM 743 N N . PHE A 1 103 ? -6.923 -9.915 5.979 1.00 72.25 103 PHE A N 1
ATOM 744 C CA . PHE A 1 103 ? -6.847 -8.608 5.333 1.00 72.25 103 PHE A CA 1
ATOM 745 C C . PHE A 1 103 ? -5.443 -8.285 4.800 1.00 72.25 103 PHE A C 1
ATOM 747 O O . PHE A 1 103 ? -5.300 -7.815 3.669 1.00 72.25 103 PHE A O 1
ATOM 754 N N . ALA A 1 104 ? -4.402 -8.577 5.583 1.00 70.00 104 ALA A N 1
ATOM 755 C CA . ALA A 1 104 ? -3.016 -8.422 5.158 1.00 70.00 104 ALA A CA 1
ATOM 756 C C . 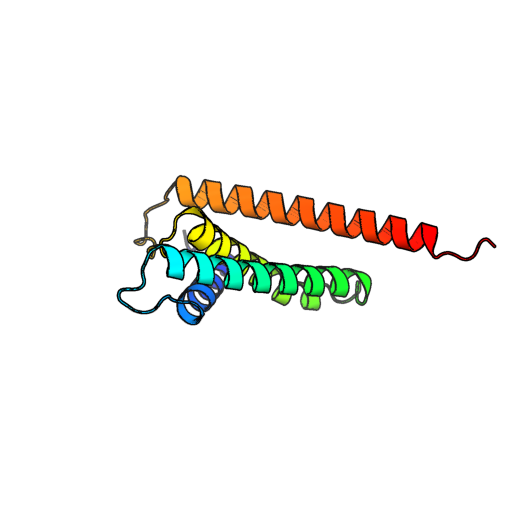ALA A 1 104 ? -2.696 -9.334 3.965 1.00 70.00 104 ALA A C 1
ATOM 758 O O . ALA A 1 104 ? -2.155 -8.860 2.971 1.00 70.00 104 ALA A O 1
ATOM 759 N N . VAL A 1 105 ? -3.101 -10.609 4.012 1.00 79.25 105 VAL A N 1
ATOM 760 C CA . VAL A 1 105 ? -2.899 -11.566 2.911 1.00 79.25 105 VAL A CA 1
ATOM 761 C C . VAL A 1 105 ? -3.595 -11.096 1.634 1.00 79.25 105 VAL A C 1
ATOM 763 O O . VAL A 1 105 ? -2.956 -11.045 0.586 1.00 79.25 105 VAL A O 1
ATOM 766 N N . VAL A 1 106 ? -4.866 -10.686 1.710 1.00 80.44 106 VAL A N 1
ATOM 767 C CA . VAL A 1 106 ? -5.606 -10.152 0.551 1.00 80.44 106 VAL A CA 1
ATOM 768 C C . VAL A 1 106 ? -4.911 -8.916 -0.019 1.00 80.44 106 VAL A C 1
ATOM 770 O O . VAL A 1 106 ? -4.786 -8.788 -1.235 1.00 80.44 106 VAL A O 1
ATOM 773 N N . THR A 1 107 ? -4.403 -8.035 0.844 1.00 75.75 107 THR A N 1
ATOM 774 C CA . THR A 1 107 ? -3.685 -6.831 0.408 1.00 75.75 107 THR A CA 1
ATOM 775 C C . THR A 1 107 ? -2.359 -7.172 -0.271 1.00 75.75 107 THR A C 1
ATOM 777 O O . THR A 1 107 ? -2.035 -6.590 -1.303 1.00 75.75 107 THR A O 1
ATOM 780 N N . ILE A 1 108 ? -1.607 -8.144 0.252 1.00 78.75 108 ILE A N 1
ATOM 781 C CA . ILE A 1 108 ? -0.369 -8.626 -0.374 1.00 78.75 108 ILE A CA 1
ATOM 782 C C . ILE A 1 108 ? -0.672 -9.201 -1.758 1.00 78.75 108 ILE A C 1
ATOM 784 O O . ILE A 1 108 ? -0.035 -8.805 -2.732 1.00 78.75 108 ILE A O 1
ATOM 788 N N . VAL A 1 109 ? -1.671 -10.082 -1.866 1.00 82.88 109 VAL A N 1
ATOM 789 C CA . VAL A 1 109 ? -2.090 -10.664 -3.151 1.00 82.88 109 VAL A CA 1
ATOM 790 C C . VAL A 1 109 ? -2.483 -9.565 -4.138 1.00 82.88 109 VAL A C 1
ATOM 792 O O . VAL A 1 109 ? -2.029 -9.584 -5.280 1.00 82.88 109 VAL A O 1
ATOM 795 N N . PHE A 1 110 ? -3.257 -8.571 -3.694 1.00 81.81 110 PHE A N 1
ATOM 796 C CA . PHE A 1 110 ? -3.623 -7.419 -4.515 1.00 81.81 110 PHE A CA 1
ATOM 797 C C . PHE A 1 110 ? -2.394 -6.660 -5.037 1.00 81.81 110 PHE A C 1
ATOM 799 O O . PHE A 1 110 ? -2.331 -6.368 -6.228 1.00 81.81 110 PHE A O 1
ATOM 806 N N . LEU A 1 111 ? -1.398 -6.386 -4.188 1.00 81.25 111 LEU A N 1
ATOM 807 C CA . LEU A 1 111 ? -0.172 -5.691 -4.596 1.00 81.25 111 LEU A CA 1
ATOM 808 C C . LEU A 1 111 ? 0.648 -6.503 -5.609 1.00 81.25 111 LEU A C 1
ATOM 810 O O . LEU A 1 111 ? 1.168 -5.926 -6.561 1.00 81.25 111 LEU A O 1
ATOM 814 N N . PHE A 1 112 ? 0.733 -7.828 -5.455 1.00 82.44 112 PHE A N 1
ATOM 815 C CA . PHE A 1 112 ? 1.403 -8.692 -6.435 1.00 82.44 112 PHE A CA 1
ATOM 816 C C . PHE A 1 112 ? 0.684 -8.700 -7.787 1.00 82.44 112 PHE A C 1
ATOM 818 O O . PHE A 1 112 ? 1.333 -8.569 -8.825 1.00 82.44 112 PHE A O 1
ATOM 825 N N . VAL A 1 113 ? -0.649 -8.802 -7.786 1.00 84.50 113 VAL A N 1
ATOM 826 C CA . VAL A 1 113 ? -1.457 -8.727 -9.014 1.00 84.50 113 VAL A CA 1
ATOM 827 C C . VAL A 1 113 ? -1.304 -7.357 -9.677 1.00 84.50 113 VAL A C 1
ATOM 829 O O . VAL A 1 113 ? -1.088 -7.282 -10.886 1.00 84.50 113 VAL A O 1
ATOM 832 N N . ALA A 1 114 ? -1.349 -6.276 -8.894 1.00 81.12 114 ALA A N 1
ATOM 833 C CA . ALA A 1 114 ? -1.143 -4.921 -9.390 1.00 81.12 114 ALA A CA 1
ATOM 834 C C . ALA A 1 114 ? 0.259 -4.739 -9.993 1.00 81.12 114 ALA A C 1
ATOM 836 O O . ALA A 1 114 ? 0.392 -4.092 -11.029 1.00 81.12 114 ALA A O 1
ATOM 837 N N . LEU A 1 115 ? 1.292 -5.345 -9.395 1.00 80.25 115 LEU A N 1
ATOM 838 C CA . LEU A 1 115 ? 2.664 -5.269 -9.902 1.00 80.25 115 LEU A CA 1
ATOM 839 C C . LEU A 1 115 ? 2.789 -6.013 -11.229 1.00 80.25 115 LEU A C 1
ATOM 841 O O . LEU A 1 115 ? 3.326 -5.463 -12.185 1.00 80.25 115 LEU A O 1
ATOM 845 N N . GLY A 1 116 ? 2.245 -7.231 -11.303 1.00 82.94 116 GLY A N 1
ATOM 846 C CA . GLY A 1 116 ? 2.208 -8.011 -12.539 1.00 82.94 116 GLY A CA 1
ATOM 847 C C . GLY A 1 116 ? 1.461 -7.282 -13.659 1.00 82.94 116 GLY A C 1
ATOM 848 O O . GLY A 1 116 ? 1.948 -7.230 -14.786 1.00 82.94 116 GLY A O 1
ATOM 849 N N . GLY A 1 117 ? 0.332 -6.641 -13.340 1.00 83.19 117 GLY A N 1
ATOM 850 C CA . 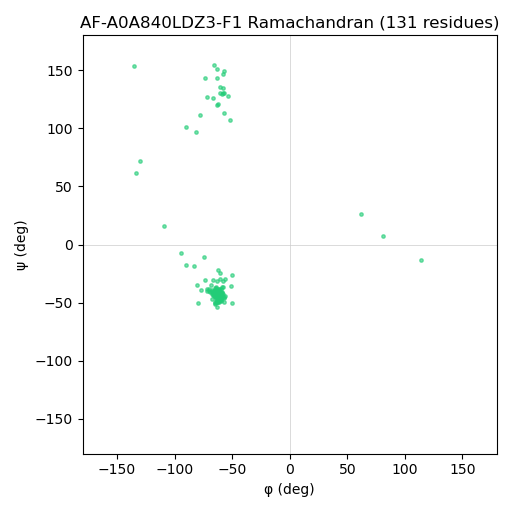GLY A 1 117 ? -0.400 -5.790 -14.280 1.00 83.19 117 GLY A CA 1
ATOM 851 C C . GLY A 1 117 ? 0.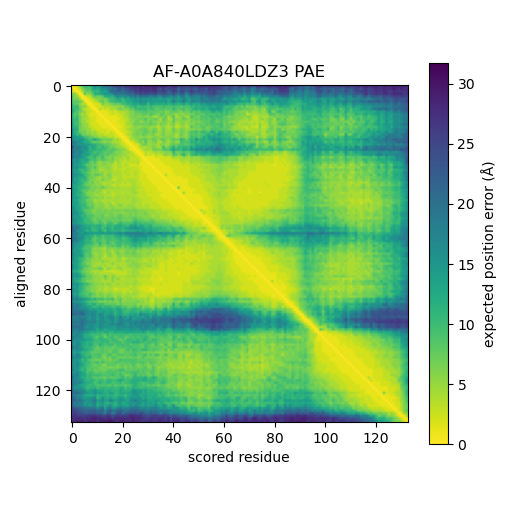417 -4.584 -14.752 1.00 83.19 117 GLY A C 1
ATOM 852 O O . GLY A 1 117 ? 0.428 -4.286 -15.945 1.00 83.19 117 GLY A O 1
ATOM 853 N N . LEU A 1 118 ? 1.152 -3.930 -13.845 1.00 81.88 118 LEU A N 1
ATOM 854 C CA . LEU A 1 118 ? 2.039 -2.813 -14.179 1.00 81.88 118 LEU A CA 1
ATOM 855 C C . LEU A 1 118 ? 3.177 -3.257 -15.112 1.00 81.88 118 LEU A C 1
ATOM 857 O O . LEU A 1 118 ? 3.475 -2.570 -16.086 1.00 81.88 118 LEU A O 1
ATOM 861 N N . MET A 1 119 ? 3.781 -4.420 -14.845 1.00 81.25 119 MET A N 1
ATOM 862 C CA . MET A 1 119 ? 4.823 -5.008 -15.693 1.00 81.25 119 MET A CA 1
ATOM 863 C C . MET A 1 119 ? 4.297 -5.378 -17.078 1.00 81.25 119 MET A C 1
ATOM 865 O O . MET A 1 119 ? 4.935 -5.055 -18.077 1.00 81.25 119 MET A O 1
ATOM 869 N N . TYR A 1 120 ? 3.125 -6.011 -17.143 1.00 85.06 120 TYR A N 1
ATOM 870 C CA . TYR A 1 120 ? 2.483 -6.360 -18.407 1.00 85.06 120 TYR A CA 1
ATOM 871 C C . TYR A 1 120 ? 2.165 -5.113 -19.240 1.00 85.06 120 TYR A C 1
ATOM 873 O O . TYR A 1 120 ? 2.496 -5.061 -20.422 1.00 85.06 120 TYR A O 1
ATOM 881 N N . LEU A 1 121 ? 1.582 -4.084 -18.615 1.00 82.19 121 LEU A N 1
ATOM 882 C CA . LEU A 1 121 ? 1.287 -2.816 -19.280 1.00 82.19 121 LEU A CA 1
ATOM 883 C C . LEU A 1 121 ? 2.565 -2.126 -19.772 1.00 82.19 121 LEU A C 1
ATOM 885 O O . LEU A 1 121 ? 2.589 -1.620 -20.890 1.00 82.19 121 LEU A O 1
ATOM 889 N N . GLY A 1 122 ? 3.627 -2.131 -18.962 1.00 78.12 122 GLY A N 1
ATOM 890 C CA . GLY A 1 122 ? 4.931 -1.595 -19.345 1.00 78.12 122 GLY A CA 1
ATOM 891 C C . GLY A 1 122 ? 5.516 -2.306 -20.565 1.00 78.12 122 GLY A C 1
ATOM 892 O O . GLY A 1 122 ? 5.958 -1.638 -21.497 1.00 78.12 122 GLY A O 1
ATOM 893 N N . ASN A 1 123 ? 5.457 -3.641 -20.600 1.00 81.56 123 ASN A N 1
ATOM 894 C CA . ASN A 1 123 ? 5.916 -4.421 -21.749 1.00 81.56 123 ASN A CA 1
ATOM 895 C C . ASN A 1 123 ? 5.069 -4.154 -23.003 1.00 81.56 123 ASN A C 1
ATOM 897 O O . ASN A 1 123 ? 5.616 -3.915 -24.072 1.00 81.56 123 ASN A O 1
ATOM 901 N N . PHE A 1 124 ? 3.742 -4.115 -22.864 1.00 83.62 124 PHE A N 1
ATOM 902 C CA . PHE A 1 124 ? 2.838 -3.797 -23.970 1.00 83.62 124 PHE A CA 1
ATOM 903 C C . PHE A 1 124 ? 3.107 -2.403 -24.555 1.00 83.62 124 PHE A C 1
ATOM 905 O O . PHE A 1 124 ? 3.187 -2.240 -25.769 1.00 83.62 124 PHE A O 1
ATOM 912 N N . LEU A 1 125 ? 3.285 -1.389 -23.702 1.00 82.06 125 LEU A N 1
ATOM 913 C CA . LEU A 1 125 ? 3.627 -0.037 -24.147 1.00 82.06 125 LEU A CA 1
ATOM 914 C C . LEU A 1 125 ? 5.007 0.015 -24.805 1.00 82.06 125 LEU A C 1
ATOM 916 O O . LEU A 1 125 ? 5.175 0.737 -25.782 1.00 82.06 125 LEU A O 1
ATOM 920 N N . TYR A 1 126 ? 5.977 -0.742 -24.291 1.00 80.75 126 TYR A N 1
ATOM 921 C CA . TYR A 1 126 ? 7.300 -0.857 -24.895 1.00 80.75 126 TYR A CA 1
ATOM 922 C C . TYR A 1 126 ? 7.224 -1.451 -26.308 1.00 80.75 126 TYR A C 1
ATOM 924 O O . TYR A 1 126 ? 7.775 -0.864 -27.235 1.00 80.75 126 TYR A O 1
ATOM 932 N N . GLU A 1 127 ? 6.489 -2.550 -26.489 1.00 83.81 127 GLU A N 1
ATOM 933 C CA . GLU A 1 127 ? 6.257 -3.168 -27.802 1.00 83.81 127 GLU A CA 1
ATOM 934 C C . GLU A 1 127 ? 5.521 -2.222 -28.764 1.00 83.81 127 GLU A C 1
ATOM 936 O O . GLU A 1 127 ? 5.859 -2.158 -29.942 1.00 83.81 127 GLU A O 1
ATOM 941 N N . LEU A 1 128 ? 4.552 -1.444 -28.270 1.00 79.00 128 LEU A N 1
ATOM 942 C CA . LEU A 1 128 ? 3.772 -0.502 -29.081 1.00 79.00 128 LEU A CA 1
ATOM 943 C C . LEU A 1 128 ? 4.562 0.757 -29.489 1.00 79.00 128 LEU A C 1
ATOM 945 O O . LEU A 1 128 ? 4.277 1.357 -30.524 1.00 79.00 128 LEU A O 1
ATOM 949 N N . LEU A 1 129 ? 5.513 1.188 -28.656 1.00 76.56 129 LEU A N 1
ATOM 950 C CA . LEU A 1 129 ? 6.332 2.389 -28.865 1.00 76.56 129 LEU A CA 1
ATOM 951 C C . LEU A 1 129 ? 7.672 2.096 -29.546 1.00 76.56 129 LEU A C 1
ATOM 953 O O . LEU A 1 129 ? 8.377 3.046 -29.898 1.00 76.56 129 LEU A O 1
ATOM 957 N N . GLN A 1 130 ? 8.044 0.826 -29.740 1.00 73.88 130 GLN A N 1
ATOM 958 C CA . GLN A 1 130 ? 9.179 0.499 -30.593 1.00 73.88 130 GLN A CA 1
ATOM 959 C C . GLN A 1 130 ? 8.865 0.977 -32.019 1.00 73.88 130 GLN A C 1
ATOM 961 O O . GLN A 1 130 ? 7.867 0.545 -32.600 1.00 73.88 130 GLN A O 1
ATOM 966 N N . PRO A 1 131 ? 9.678 1.877 -32.607 1.00 55.47 131 PRO A N 1
ATOM 967 C CA . PRO A 1 131 ? 9.530 2.190 -34.017 1.00 55.47 131 PRO A CA 1
ATOM 968 C C . PRO A 1 131 ? 9.709 0.883 -34.787 1.00 55.47 131 PRO A C 1
ATOM 970 O O . PRO A 1 131 ? 10.672 0.157 -34.538 1.00 55.47 131 PRO A O 1
ATOM 973 N N . ALA A 1 132 ? 8.764 0.575 -35.678 1.00 59.91 132 ALA A N 1
ATOM 974 C CA . ALA A 1 132 ? 8.921 -0.509 -36.635 1.00 59.91 132 ALA A CA 1
ATOM 975 C C . ALA A 1 132 ? 10.262 -0.295 -37.353 1.00 59.91 132 ALA A C 1
ATOM 977 O O . ALA A 1 132 ? 10.415 0.685 -38.085 1.00 59.91 132 ALA A O 1
ATOM 978 N N . ALA A 1 133 ? 11.243 -1.136 -37.026 1.00 50.16 133 ALA A N 1
ATOM 979 C CA . ALA A 1 133 ? 12.540 -1.156 -37.684 1.00 50.16 133 ALA A CA 1
ATOM 980 C C . ALA A 1 133 ? 12.388 -1.640 -39.129 1.00 50.16 133 ALA A C 1
ATOM 982 O O . ALA A 1 133 ? 11.550 -2.544 -39.360 1.00 50.16 133 ALA A O 1
#

Radius of gyration: 17.35 Å; Cα contacts (8 Å, |Δi|>4): 117; chains: 1; bounding box: 39×30×60 Å

Solvent-accessible surface area (backbone atoms only — not comparable to full-atom values): 7287 Å² total; per-residue (Å²): 134,82,79,55,72,66,59,59,53,53,51,53,50,39,48,53,53,48,61,78,62,53,70,61,91,87,60,51,46,69,55,32,19,52,50,9,49,52,34,26,53,53,9,52,50,27,37,53,53,17,54,50,39,47,74,77,39,63,92,46,61,72,72,22,48,58,31,41,54,48,12,52,36,25,34,52,55,6,48,46,11,43,74,68,29,43,79,84,72,82,71,58,96,88,63,83,52,65,69,58,53,52,50,51,52,53,49,51,52,49,52,53,52,52,48,53,50,52,52,51,51,50,50,53,50,50,64,70,68,50,74,87,126

Sequence (133 aa):
MQPSSIFRSGEKVLDAVSESFSPRCGASSAEIRKNGLLCLGIGLLCFVIGGSLIFVAPSIPALAMLPAVLSYAFVIVGAYRAVLGKTPESAHPGELSIKRIAFAVVTIVFLFVALGGLMYLGNFLYELLQPAA

Mean predicted aligned error: 9.06 Å

Nearest PDB structures (foldseek):
  3q84-assembly1_B  TM=4.251E-01  e=9.051E+00  Homo sapiens

Foldseek 3Di:
DDDPPVVVVLVVLLVVLLVVLPDPVPDDLVVLLVSLQVLLVQLVVLLVVLLVCCVVPVVCNVVSVVSNSSSLSSNLQSVCSNVVSDGDDPDDVPDDDPVSVVSSVVSVVVSVVVSVVVVVVVVVVVVVPPPPD

Secondary structure (DSSP, 8-state):
-PPPHHHHHHHHHHHHHHHHTPPPTT--HHHHHHHHHHHHHHHHHHHHHHHHHHHH-TT-HHHHHHHHHHHHHHHHHHHHHHHHSSPPPPPPTT---HHHHHHHHHHHHHHHHHHHHHHHHHHHHHHHHS---

pLDDT: mean 75.51, std 10.9, range [39.56, 88.5]